Protein AF-A0A0S6X083-F1 (afdb_monomer_lite)

Sequence (91 aa):
MQMRDVCDHPSVVARHVSSAGCQFVVECGELARGQKLAFALDGVGMIKARVRWSVADRVGVAFDRVLDPGAEKILTRYGRAARRFELEIVA

Structure (mmCIF, N/CA/C/O backbone):
data_AF-A0A0S6X083-F1
#
_entry.id   AF-A0A0S6X083-F1
#
loop_
_atom_site.group_PDB
_atom_site.id
_atom_site.type_symbol
_atom_site.label_atom_id
_atom_site.label_alt_id
_atom_site.label_comp_id
_atom_site.label_asym_id
_atom_site.label_entity_id
_atom_site.label_seq_id
_atom_site.pdbx_PDB_ins_code
_atom_site.Cartn_x
_atom_site.Cartn_y
_atom_site.Cartn_z
_atom_site.occupancy
_atom_site.B_iso_or_equiv
_atom_site.auth_seq_id
_atom_site.auth_comp_id
_atom_site.auth_asym_id
_atom_site.auth_atom_id
_atom_site.pdbx_PDB_model_num
ATOM 1 N N . MET A 1 1 ? -22.370 23.618 14.759 1.00 36.62 1 MET A N 1
ATOM 2 C CA . MET A 1 1 ? -22.530 22.524 13.776 1.00 36.62 1 MET A CA 1
ATOM 3 C C . MET A 1 1 ? -21.276 22.502 12.927 1.00 36.62 1 MET A C 1
ATOM 5 O O . MET A 1 1 ? -21.065 23.426 12.158 1.00 36.62 1 MET A O 1
ATOM 9 N N . GLN A 1 2 ? -20.385 21.546 13.176 1.00 40.44 2 GLN A N 1
ATOM 10 C CA . GLN A 1 2 ? -19.089 21.475 12.509 1.00 40.44 2 GLN A CA 1
ATOM 11 C C . GLN A 1 2 ? -19.282 20.851 11.128 1.00 40.44 2 GLN A C 1
ATOM 13 O O . GLN A 1 2 ? -19.783 19.732 11.011 1.00 40.44 2 GLN A O 1
ATOM 18 N N . MET A 1 3 ? -18.946 21.630 10.103 1.00 33.81 3 MET A N 1
ATOM 19 C CA . MET A 1 3 ? -18.855 21.209 8.713 1.00 33.81 3 MET A CA 1
ATOM 20 C C . MET A 1 3 ? -17.862 20.045 8.670 1.00 33.81 3 MET A C 1
ATOM 22 O O . MET A 1 3 ? -16.676 20.235 8.925 1.00 33.81 3 MET A O 1
ATOM 26 N N . ARG A 1 4 ? -18.361 18.817 8.496 1.00 48.28 4 ARG A N 1
ATOM 27 C CA . ARG A 1 4 ? -17.493 17.666 8.247 1.00 48.28 4 ARG A CA 1
ATOM 28 C C . ARG A 1 4 ? -16.914 17.914 6.864 1.00 48.28 4 ARG A C 1
ATOM 30 O O . ARG A 1 4 ? -17.687 17.996 5.914 1.00 48.28 4 ARG A O 1
ATOM 37 N N . ASP A 1 5 ? -15.604 18.097 6.771 1.00 46.56 5 ASP A N 1
ATOM 38 C CA . ASP A 1 5 ? -14.880 17.975 5.510 1.00 46.56 5 ASP A CA 1
ATOM 39 C C . ASP A 1 5 ? -15.235 16.594 4.941 1.00 46.56 5 ASP A C 1
ATOM 41 O O . ASP A 1 5 ? -14.777 15.561 5.435 1.00 46.56 5 ASP A O 1
ATOM 45 N N . VAL A 1 6 ? -16.182 16.550 4.002 1.00 52.69 6 VAL A N 1
ATOM 46 C CA . VAL A 1 6 ? -16.551 15.311 3.323 1.00 52.69 6 VAL A CA 1
ATOM 47 C C . VAL A 1 6 ? -15.465 15.096 2.287 1.00 52.69 6 VAL A C 1
ATOM 49 O O . VAL A 1 6 ? -15.548 15.599 1.170 1.00 52.69 6 VAL A O 1
ATOM 52 N N . CYS A 1 7 ? -14.403 14.398 2.677 1.00 55.06 7 CYS A N 1
ATOM 53 C CA . CYS A 1 7 ? -13.454 13.901 1.699 1.00 55.06 7 CYS A CA 1
ATOM 54 C C . CYS A 1 7 ? -14.184 12.904 0.808 1.00 55.06 7 CYS A C 1
ATOM 56 O O . CYS A 1 7 ? -14.625 11.854 1.268 1.00 55.06 7 CYS A O 1
ATOM 58 N N . ASP A 1 8 ? -14.301 13.261 -0.465 1.00 58.66 8 ASP A N 1
ATOM 59 C CA . ASP A 1 8 ? -14.943 12.448 -1.497 1.00 58.66 8 ASP A CA 1
ATOM 60 C C . ASP A 1 8 ? -14.278 11.057 -1.602 1.00 58.66 8 ASP A C 1
ATOM 62 O O . ASP A 1 8 ? -14.927 10.065 -1.915 1.00 58.66 8 ASP A O 1
ATOM 66 N N . HIS A 1 9 ? -12.982 10.975 -1.261 1.00 62.91 9 HIS A N 1
ATOM 67 C CA . HIS A 1 9 ? -12.181 9.753 -1.200 1.00 62.91 9 HIS A CA 1
ATOM 68 C C . HIS A 1 9 ? -11.158 9.836 -0.052 1.00 62.91 9 HIS A C 1
ATOM 70 O O . HIS A 1 9 ? -10.675 10.936 0.241 1.00 62.91 9 HIS A O 1
ATOM 76 N N . PRO A 1 10 ? -10.775 8.714 0.591 1.00 67.12 10 PRO A N 1
ATOM 77 C CA . PRO A 1 10 ? -9.746 8.748 1.621 1.00 67.12 10 PRO A CA 1
ATOM 78 C C . PRO A 1 10 ? -8.404 9.206 1.036 1.00 67.12 10 PRO A C 1
ATOM 80 O O . PRO A 1 10 ? -8.003 8.751 -0.032 1.00 67.12 10 PRO A O 1
ATOM 83 N N . SER A 1 11 ? -7.696 10.097 1.732 1.00 73.38 11 SER A N 1
ATOM 84 C CA . SER A 1 11 ? -6.311 10.464 1.393 1.00 73.38 11 SER A CA 1
ATOM 85 C C . SER A 1 11 ? -5.370 9.670 2.280 1.00 73.38 11 SER A C 1
ATOM 87 O O . SER A 1 11 ? -5.585 9.608 3.493 1.00 73.38 11 SER A O 1
ATOM 89 N N . VAL A 1 12 ? -4.329 9.066 1.703 1.00 79.06 12 VAL A N 1
ATOM 90 C CA . VAL A 1 12 ? -3.344 8.324 2.493 1.00 79.06 12 VAL A CA 1
ATOM 91 C C . VAL A 1 12 ? -1.908 8.580 2.065 1.00 79.06 12 VAL A C 1
ATOM 93 O O . VAL A 1 12 ? -1.616 8.874 0.903 1.00 79.06 12 VAL A O 1
ATOM 96 N N . VAL A 1 13 ? -0.994 8.339 3.005 1.00 82.69 13 VAL A N 1
ATOM 97 C CA . VAL A 1 13 ? 0.448 8.312 2.755 1.00 82.69 13 VAL A CA 1
ATOM 98 C C . VAL A 1 13 ? 1.024 6.925 3.033 1.00 82.69 13 VAL A C 1
ATOM 100 O O . VAL A 1 13 ? 0.897 6.406 4.143 1.00 82.69 13 VAL A O 1
ATOM 103 N N . ALA A 1 14 ? 1.703 6.341 2.044 1.00 86.56 14 ALA A N 1
ATOM 104 C CA . ALA A 1 14 ? 2.399 5.061 2.174 1.00 86.56 14 ALA A CA 1
ATOM 105 C C . ALA A 1 14 ? 3.661 5.185 3.042 1.00 86.56 14 ALA A C 1
ATOM 107 O O . ALA A 1 14 ? 4.478 6.093 2.874 1.00 86.56 14 ALA A O 1
ATOM 108 N N . ARG A 1 15 ? 3.829 4.244 3.969 1.00 86.88 15 ARG A N 1
ATOM 109 C CA . ARG A 1 15 ? 4.953 4.078 4.896 1.00 86.88 15 ARG A CA 1
ATOM 110 C C . ARG A 1 15 ? 5.277 2.592 5.023 1.00 86.88 15 ARG A C 1
ATOM 112 O O . ARG A 1 15 ? 4.415 1.755 4.775 1.00 86.88 15 ARG A O 1
ATOM 119 N N . HIS A 1 16 ? 6.506 2.278 5.436 1.00 90.19 16 HIS A N 1
ATOM 120 C CA . HIS A 1 16 ? 6.959 0.897 5.669 1.00 90.19 16 HIS A CA 1
ATOM 121 C C . HIS A 1 16 ? 6.560 -0.043 4.516 1.00 90.19 16 HIS A C 1
ATOM 123 O O . HIS A 1 16 ? 5.835 -1.018 4.705 1.00 90.19 16 HIS A O 1
ATOM 129 N N . VAL A 1 17 ? 6.950 0.339 3.299 1.00 89.38 17 VAL A N 1
ATOM 130 C CA . VAL A 1 17 ? 6.589 -0.365 2.067 1.00 89.38 17 VAL A CA 1
ATOM 131 C C . VAL A 1 17 ? 7.488 -1.589 1.901 1.00 89.38 17 VAL A C 1
ATOM 133 O O . VAL A 1 17 ? 8.682 -1.528 2.177 1.00 89.38 17 VAL A O 1
ATOM 136 N N . SER A 1 18 ? 6.889 -2.687 1.458 1.00 91.19 18 SER A N 1
ATOM 137 C CA . SER A 1 18 ? 7.550 -3.928 1.061 1.00 91.19 18 SER A CA 1
ATOM 138 C C . SER A 1 18 ? 6.880 -4.473 -0.198 1.00 91.19 18 SER A C 1
ATOM 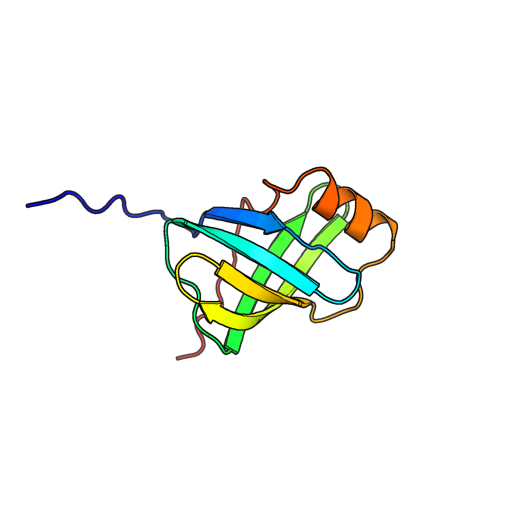140 O O . SER A 1 18 ? 5.813 -3.998 -0.591 1.00 91.19 18 SER A O 1
ATOM 142 N N . SER A 1 19 ? 7.432 -5.532 -0.779 1.00 91.00 19 SER A N 1
ATOM 143 C CA . SER A 1 19 ? 6.822 -6.214 -1.923 1.00 91.00 19 SER A CA 1
ATOM 144 C C . SER A 1 19 ? 5.445 -6.833 -1.625 1.00 91.00 19 SER A C 1
ATOM 146 O O . SER A 1 19 ? 4.643 -7.006 -2.538 1.00 91.00 19 SER A O 1
ATOM 148 N N . ALA A 1 20 ? 5.124 -7.146 -0.363 1.00 93.06 20 ALA A N 1
ATOM 149 C CA . ALA A 1 20 ? 3.874 -7.816 0.022 1.00 93.06 20 ALA A CA 1
ATOM 150 C C . ALA A 1 20 ? 2.797 -6.873 0.586 1.00 93.06 20 ALA A C 1
ATOM 152 O O . ALA A 1 20 ? 1.626 -7.249 0.691 1.00 93.06 20 ALA A O 1
ATOM 153 N N . GLY A 1 21 ? 3.168 -5.657 0.981 1.00 92.62 21 GLY A N 1
ATOM 154 C CA . GLY A 1 21 ? 2.244 -4.729 1.619 1.00 92.62 21 GLY A CA 1
ATOM 155 C C . GLY A 1 21 ? 2.906 -3.443 2.086 1.00 92.62 21 GLY A C 1
ATOM 156 O O . GLY A 1 21 ? 4.123 -3.266 1.983 1.00 92.62 21 GLY A O 1
ATOM 157 N N . CYS A 1 22 ? 2.094 -2.552 2.639 1.00 92.12 22 CYS A N 1
ATOM 158 C CA . CYS A 1 22 ? 2.562 -1.315 3.246 1.00 92.12 22 CYS A CA 1
ATOM 159 C C . CYS A 1 22 ? 1.649 -0.871 4.388 1.00 92.12 22 CYS A C 1
ATOM 161 O O . CYS A 1 22 ? 0.541 -1.375 4.577 1.00 92.12 22 CYS A O 1
ATOM 163 N N . GLN A 1 23 ? 2.117 0.113 5.143 1.00 92.19 23 GLN A N 1
ATOM 164 C CA . GLN A 1 23 ? 1.286 0.884 6.049 1.00 92.19 23 GLN A CA 1
ATOM 165 C C . GLN A 1 23 ? 0.810 2.148 5.336 1.00 92.19 23 GLN A C 1
ATOM 167 O O . GLN A 1 23 ? 1.605 2.877 4.752 1.00 92.19 23 GLN A O 1
ATOM 172 N N . PHE A 1 24 ? -0.471 2.455 5.442 1.00 90.12 24 PHE A N 1
ATOM 173 C CA . PHE A 1 24 ? -1.028 3.751 5.100 1.00 90.12 24 PHE A CA 1
ATOM 174 C C . PHE A 1 24 ? -1.271 4.571 6.363 1.00 90.12 24 PHE A C 1
ATOM 176 O O . PHE A 1 24 ? -1.698 4.038 7.385 1.00 90.12 24 PHE A O 1
ATOM 183 N N . VAL A 1 25 ? -0.971 5.864 6.291 1.00 87.88 25 VAL A N 1
ATOM 184 C CA . VAL A 1 25 ? -1.459 6.872 7.238 1.00 87.88 25 VAL A CA 1
ATOM 185 C C . VAL A 1 25 ? -2.636 7.566 6.571 1.00 87.88 25 VAL A C 1
ATOM 187 O O . VAL A 1 25 ? -2.447 8.135 5.499 1.00 87.88 25 VAL A O 1
ATOM 190 N N . VAL A 1 26 ? -3.824 7.469 7.158 1.00 85.06 26 VAL A N 1
ATOM 191 C CA . VAL A 1 26 ? -5.069 8.031 6.632 1.00 85.06 26 VAL A CA 1
ATOM 192 C C . VAL A 1 26 ? -5.180 9.478 7.096 1.00 85.06 26 VAL A C 1
ATOM 194 O O . VAL A 1 26 ? -5.289 9.751 8.286 1.00 85.06 26 VAL A O 1
ATOM 197 N N . GLU A 1 27 ? -5.124 10.410 6.152 1.00 80.56 27 GLU A N 1
ATOM 198 C CA . GLU A 1 27 ? -5.259 11.845 6.421 1.00 80.56 27 GLU A CA 1
ATOM 199 C C . GLU A 1 27 ? -6.733 12.267 6.484 1.00 80.56 27 GLU A C 1
ATOM 201 O O . GLU A 1 27 ? -7.071 13.243 7.147 1.00 80.56 27 GLU A O 1
ATOM 206 N N . CYS A 1 28 ? -7.614 11.536 5.793 1.00 70.88 28 CYS A N 1
ATOM 207 C CA . CYS A 1 28 ? -9.051 11.778 5.795 1.00 70.88 28 CYS A CA 1
ATOM 208 C C . CYS A 1 28 ? -9.829 10.507 5.431 1.00 70.88 28 CYS A C 1
ATOM 210 O O . CYS A 1 28 ? -9.372 9.737 4.585 1.00 70.88 28 CYS A O 1
ATOM 212 N N . GLY A 1 29 ? -11.007 10.315 6.029 1.00 76.56 29 GLY A N 1
ATOM 213 C CA . GLY A 1 29 ? -11.823 9.106 5.883 1.00 76.56 29 GLY A CA 1
ATOM 214 C C . GLY A 1 29 ? -11.431 7.986 6.853 1.00 76.56 29 GLY A C 1
ATOM 215 O O . GLY A 1 29 ? -10.571 8.161 7.712 1.00 76.56 29 GLY A O 1
ATOM 216 N N . GLU A 1 30 ? -12.071 6.826 6.715 1.00 77.31 30 GLU A N 1
ATOM 217 C CA . GLU A 1 30 ? -11.795 5.638 7.529 1.00 77.31 30 GLU A CA 1
ATOM 218 C C . GLU A 1 30 ? -11.656 4.402 6.640 1.00 77.31 30 GLU A C 1
ATOM 220 O O . GLU A 1 30 ? -12.401 4.230 5.675 1.00 77.31 30 GLU A O 1
ATOM 225 N N . LEU A 1 31 ? -10.709 3.525 6.990 1.00 83.12 31 LEU A N 1
ATOM 226 C CA . LEU A 1 31 ? -10.536 2.223 6.353 1.00 83.12 31 LEU A CA 1
ATOM 227 C C . LEU A 1 31 ? -10.701 1.114 7.397 1.00 83.12 31 LEU A C 1
ATOM 229 O O . LEU A 1 31 ? -9.986 1.057 8.403 1.00 83.12 31 LEU A O 1
ATOM 233 N N . ALA A 1 32 ? -11.639 0.212 7.137 1.00 85.44 32 ALA A N 1
ATOM 234 C CA . ALA A 1 32 ? -11.977 -0.909 7.996 1.00 85.44 32 ALA A CA 1
ATOM 235 C C . ALA A 1 32 ? -11.242 -2.188 7.581 1.00 85.44 32 ALA A C 1
ATOM 237 O O . ALA A 1 32 ? -10.952 -2.439 6.409 1.00 85.44 32 ALA A O 1
ATOM 238 N N . ARG A 1 33 ? -10.968 -3.051 8.564 1.00 89.81 33 ARG A N 1
ATOM 239 C CA . ARG A 1 33 ? -10.358 -4.365 8.329 1.00 89.81 33 ARG A CA 1
ATOM 240 C C . ARG A 1 33 ? -11.193 -5.190 7.350 1.00 89.81 33 ARG A C 1
ATOM 242 O O . ARG A 1 33 ? -12.404 -5.287 7.488 1.00 89.81 33 ARG A O 1
ATOM 249 N N . GLY A 1 34 ? -10.522 -5.834 6.397 1.00 89.12 34 GLY A N 1
ATOM 250 C CA . GLY A 1 34 ? -11.158 -6.658 5.370 1.00 89.12 34 GLY A CA 1
ATOM 251 C C . GLY A 1 34 ? -11.570 -5.891 4.115 1.00 89.12 34 GLY A C 1
ATOM 252 O O . GLY A 1 34 ? -11.749 -6.534 3.080 1.00 89.12 34 GLY A O 1
ATOM 253 N N . GLN A 1 35 ? -11.633 -4.555 4.159 1.00 86.25 35 GLN A N 1
ATOM 254 C CA . GLN A 1 35 ? -11.926 -3.753 2.974 1.00 86.25 35 GLN A CA 1
ATOM 255 C C . GLN A 1 35 ? -10.886 -3.975 1.880 1.00 86.25 35 GLN A C 1
ATOM 257 O O . GLN A 1 35 ? -9.680 -4.083 2.142 1.00 86.25 35 GLN A O 1
ATOM 262 N N . LYS A 1 36 ? -11.380 -4.041 0.644 1.00 87.56 36 LYS A N 1
ATOM 263 C CA . LYS A 1 36 ? -10.558 -4.058 -0.559 1.00 87.56 36 LYS A CA 1
ATOM 264 C C . LYS A 1 36 ? -10.296 -2.628 -1.001 1.00 87.56 36 LYS A C 1
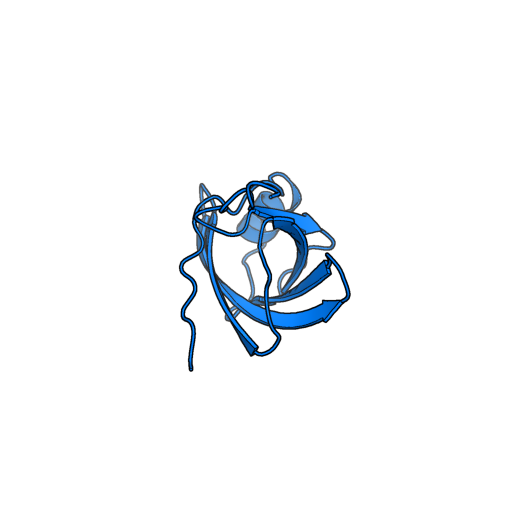ATOM 266 O O . LYS A 1 36 ? -11.178 -1.776 -0.953 1.00 87.56 36 LYS A O 1
ATOM 271 N N . LEU A 1 37 ? -9.072 -2.397 -1.439 1.00 83.56 37 LEU A N 1
ATOM 272 C CA . LEU A 1 37 ? -8.583 -1.121 -1.919 1.00 83.56 37 LEU A CA 1
ATOM 273 C C . LEU A 1 37 ? -8.015 -1.344 -3.310 1.00 83.56 37 LEU A C 1
ATOM 275 O O . LEU A 1 37 ? -7.241 -2.280 -3.513 1.00 83.56 37 LEU A O 1
ATOM 279 N N . ALA A 1 38 ? -8.349 -0.471 -4.245 1.00 84.88 38 ALA A N 1
ATOM 280 C CA . ALA A 1 38 ? -7.629 -0.360 -5.500 1.00 84.88 38 ALA A CA 1
ATOM 281 C C . ALA A 1 38 ? -7.148 1.080 -5.659 1.00 84.88 38 ALA A C 1
ATOM 283 O O . ALA A 1 38 ? -7.926 2.012 -5.460 1.00 84.88 38 ALA A O 1
ATOM 284 N N . PHE A 1 39 ? -5.866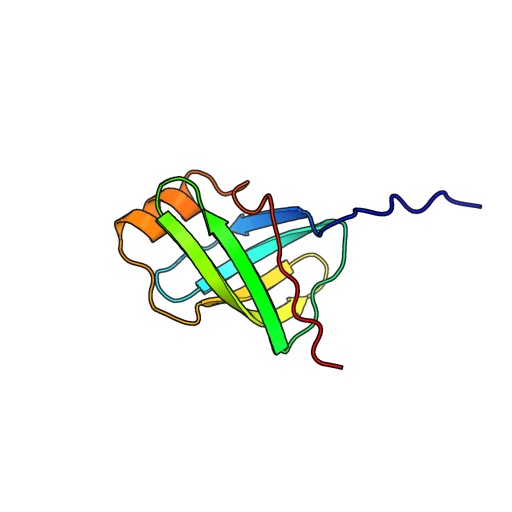 1.259 -5.968 1.00 80.75 39 PHE A N 1
ATOM 285 C CA . PHE A 1 39 ? -5.282 2.575 -6.201 1.00 80.75 39 PHE A CA 1
ATOM 286 C C . PHE A 1 39 ? -4.355 2.564 -7.411 1.00 80.75 39 PHE A C 1
ATOM 288 O O . PHE A 1 39 ? -3.593 1.621 -7.628 1.00 80.75 39 PHE A O 1
ATOM 295 N N . ALA A 1 40 ? -4.423 3.627 -8.208 1.00 81.00 40 ALA A N 1
ATOM 296 C CA . ALA A 1 40 ? -3.531 3.815 -9.342 1.00 81.00 40 ALA A CA 1
ATOM 297 C C . ALA A 1 40 ? -2.187 4.381 -8.869 1.00 81.00 40 ALA A C 1
ATOM 299 O O . ALA A 1 40 ? -2.152 5.364 -8.129 1.00 81.00 40 ALA A O 1
ATOM 300 N N . LEU A 1 41 ? -1.093 3.769 -9.318 1.00 77.75 41 LEU A N 1
ATOM 301 C CA . LEU A 1 41 ? 0.266 4.252 -9.120 1.00 77.75 41 LEU A CA 1
ATOM 302 C C . LEU A 1 41 ? 0.863 4.633 -10.476 1.00 77.75 41 LEU A C 1
ATOM 304 O O . LEU A 1 41 ? 0.987 3.788 -11.367 1.00 77.75 41 LEU A O 1
ATOM 308 N N . ASP A 1 42 ? 1.230 5.904 -10.635 1.00 73.88 42 ASP A N 1
ATOM 309 C CA . ASP A 1 42 ? 1.797 6.415 -11.884 1.00 73.88 42 ASP A CA 1
ATOM 310 C C . ASP A 1 42 ? 3.049 5.623 -12.290 1.00 73.88 42 ASP A C 1
ATOM 312 O O . ASP A 1 42 ? 3.951 5.381 -11.486 1.00 73.88 42 ASP A O 1
ATOM 316 N N . GLY A 1 43 ? 3.096 5.196 -13.554 1.00 76.81 43 GLY A N 1
ATOM 317 C CA . GLY A 1 43 ? 4.181 4.365 -14.088 1.00 76.81 43 GLY A CA 1
ATOM 318 C C . GLY A 1 43 ? 4.114 2.878 -13.714 1.00 76.81 43 GLY A C 1
ATOM 319 O O . GLY A 1 43 ? 4.979 2.122 -14.147 1.00 76.81 43 GLY A O 1
ATOM 320 N N . VAL A 1 44 ? 3.102 2.446 -12.953 1.00 81.62 44 VAL A N 1
ATOM 321 C CA . VAL A 1 44 ? 2.880 1.033 -12.583 1.00 81.62 44 VAL A CA 1
ATOM 322 C C . VAL A 1 44 ? 1.499 0.549 -13.021 1.00 81.62 44 VAL A C 1
ATOM 324 O O . VAL A 1 44 ? 1.375 -0.530 -13.592 1.00 81.62 44 VAL A O 1
ATOM 327 N N . GLY A 1 45 ? 0.459 1.349 -12.786 1.00 82.06 45 GLY A N 1
ATOM 328 C CA . GLY A 1 45 ? -0.935 0.978 -13.026 1.00 82.06 45 GLY A CA 1
ATOM 329 C C . GLY A 1 45 ? -1.707 0.727 -11.731 1.00 82.06 45 GLY A C 1
ATOM 330 O O . GLY A 1 45 ? -1.355 1.237 -10.668 1.00 82.06 45 GLY A O 1
ATOM 331 N N . MET A 1 46 ? -2.807 -0.019 -11.828 1.00 86.31 46 MET A N 1
ATOM 332 C CA . MET A 1 46 ? -3.708 -0.267 -10.700 1.00 86.31 46 MET A CA 1
ATOM 333 C C . MET A 1 46 ? -3.144 -1.337 -9.758 1.00 86.31 46 MET A C 1
ATOM 335 O O . MET A 1 46 ? -2.898 -2.470 -10.173 1.00 86.31 46 MET A O 1
ATOM 339 N N . ILE A 1 47 ? -3.018 -1.007 -8.475 1.00 87.19 47 ILE A N 1
ATOM 340 C CA . ILE A 1 47 ? -2.625 -1.928 -7.407 1.00 87.19 47 ILE A CA 1
ATOM 341 C C . ILE A 1 47 ? -3.857 -2.259 -6.573 1.00 87.19 47 ILE A C 1
ATOM 343 O O . ILE A 1 47 ? -4.539 -1.361 -6.083 1.00 87.19 47 ILE A O 1
ATOM 347 N N . LYS A 1 48 ? -4.125 -3.555 -6.392 1.00 90.50 48 LYS A N 1
ATOM 348 C CA . LYS A 1 48 ? -5.186 -4.059 -5.511 1.00 90.50 48 LYS A CA 1
ATOM 349 C C . LYS A 1 48 ? -4.600 -4.518 -4.182 1.00 90.50 48 LYS A C 1
ATOM 351 O O . LYS A 1 48 ? -3.546 -5.155 -4.152 1.00 90.50 48 LYS A O 1
ATOM 356 N N . ALA A 1 49 ? -5.281 -4.199 -3.092 1.00 90.44 49 ALA A N 1
ATOM 357 C CA . ALA A 1 49 ? -4.851 -4.493 -1.737 1.00 90.44 49 ALA A CA 1
ATOM 358 C C . ALA A 1 49 ? -6.039 -4.769 -0.812 1.00 90.44 49 ALA A C 1
ATOM 360 O O . ALA A 1 49 ? -7.186 -4.432 -1.107 1.00 90.44 49 ALA A O 1
ATOM 361 N N . ARG A 1 50 ? -5.754 -5.336 0.359 1.00 92.88 50 ARG A N 1
ATOM 362 C CA . ARG A 1 50 ? -6.726 -5.569 1.424 1.00 92.88 50 ARG A CA 1
ATOM 363 C C . ARG A 1 50 ? -6.225 -5.045 2.754 1.00 92.88 50 ARG A C 1
ATOM 365 O O . ARG A 1 50 ? -5.093 -5.329 3.152 1.00 92.88 50 ARG A O 1
ATOM 372 N N . VAL A 1 51 ? -7.101 -4.368 3.487 1.00 92.44 51 VAL A N 1
ATOM 373 C CA . VAL A 1 51 ? -6.823 -3.934 4.857 1.00 92.44 51 VAL A CA 1
ATOM 374 C C . VAL A 1 51 ? -6.720 -5.150 5.776 1.00 92.44 51 VAL A C 1
ATOM 376 O O . VAL A 1 51 ? -7.675 -5.911 5.950 1.00 92.44 51 VAL A O 1
ATOM 379 N N . ARG A 1 52 ? -5.555 -5.336 6.395 1.00 95.44 52 ARG A N 1
ATOM 380 C CA . ARG A 1 52 ? -5.289 -6.401 7.372 1.00 95.44 52 ARG A CA 1
ATOM 381 C C . ARG A 1 52 ? -5.576 -5.959 8.797 1.00 95.44 52 ARG A C 1
ATOM 383 O O . ARG A 1 52 ? -6.103 -6.753 9.575 1.00 95.44 52 ARG A O 1
ATOM 390 N N . TRP A 1 53 ? -5.251 -4.715 9.114 1.00 93.94 53 TRP A N 1
ATOM 391 C CA . TRP A 1 53 ? -5.479 -4.102 10.415 1.00 93.94 53 TRP A CA 1
ATOM 392 C C . TRP A 1 53 ? -5.649 -2.592 10.258 1.00 93.94 53 TRP A C 1
ATOM 394 O O . TRP A 1 53 ? -5.156 -2.003 9.297 1.00 93.94 53 TRP A O 1
ATOM 404 N N . SER A 1 54 ? -6.347 -1.989 11.212 1.00 91.00 54 SER A N 1
ATOM 405 C CA . SER A 1 54 ? -6.543 -0.547 11.321 1.00 91.00 54 SER A CA 1
ATOM 406 C C . SER A 1 54 ? -6.435 -0.175 12.797 1.00 91.00 54 SER A C 1
ATOM 408 O O . SER A 1 54 ? -7.039 -0.843 13.639 1.00 91.00 54 SER A O 1
ATOM 410 N N . VAL A 1 55 ? -5.596 0.808 13.114 1.00 91.62 55 VAL A N 1
ATOM 411 C CA . VAL A 1 55 ? -5.354 1.317 14.468 1.00 91.62 55 VAL A CA 1
ATOM 412 C C . VAL A 1 55 ? -5.175 2.829 14.371 1.00 91.62 55 VAL A C 1
ATOM 414 O O . VAL A 1 55 ? -4.184 3.294 13.808 1.00 91.62 55 VAL A O 1
ATOM 417 N N . ALA A 1 56 ? -6.114 3.585 14.947 1.00 89.19 56 ALA A N 1
ATOM 418 C CA . ALA A 1 56 ? -6.169 5.044 14.836 1.00 89.19 56 ALA A CA 1
ATOM 419 C C . ALA A 1 56 ? -6.115 5.504 13.362 1.00 89.19 56 ALA A C 1
ATOM 421 O O . ALA A 1 56 ? -6.944 5.085 12.562 1.00 89.19 56 ALA A O 1
ATOM 422 N N . ASP A 1 57 ? -5.133 6.326 12.998 1.00 88.44 57 ASP A N 1
ATOM 423 C CA . ASP A 1 57 ? -4.904 6.841 11.646 1.00 88.44 57 ASP A CA 1
ATOM 424 C C . ASP A 1 57 ? -4.051 5.903 10.775 1.00 88.44 57 ASP A C 1
ATOM 426 O O . ASP A 1 57 ? -3.671 6.257 9.660 1.00 88.44 57 ASP A O 1
ATOM 430 N N . ARG A 1 58 ? -3.700 4.708 11.265 1.00 91.06 58 ARG A N 1
ATOM 431 C CA . ARG A 1 58 ? -2.778 3.790 10.586 1.00 91.06 58 ARG A CA 1
ATOM 432 C C . ARG A 1 58 ? -3.475 2.529 10.144 1.00 91.06 58 ARG A C 1
ATOM 434 O O . ARG A 1 58 ? -4.169 1.867 10.910 1.00 91.06 58 ARG A O 1
ATOM 441 N N . VAL A 1 59 ? -3.189 2.145 8.912 1.00 92.25 59 VAL A N 1
ATOM 442 C CA . VAL A 1 59 ? -3.829 1.015 8.255 1.00 92.25 59 VAL A CA 1
ATOM 443 C C . VAL A 1 59 ? -2.756 0.147 7.629 1.00 92.25 59 VAL A C 1
ATOM 445 O O . VAL A 1 59 ? -1.999 0.599 6.777 1.00 92.25 59 VAL A O 1
ATOM 448 N N . GLY A 1 60 ? -2.680 -1.113 8.037 1.00 93.81 60 GLY A N 1
ATOM 449 C CA . GLY A 1 60 ? -1.825 -2.091 7.378 1.00 93.81 60 GLY A CA 1
ATOM 450 C C . GLY A 1 60 ? -2.561 -2.741 6.229 1.00 93.81 60 GLY A C 1
ATOM 451 O O . GLY A 1 60 ? -3.634 -3.317 6.430 1.00 93.81 60 GLY A O 1
ATOM 452 N N . VAL A 1 61 ? -1.969 -2.706 5.042 1.00 92.81 61 VAL A N 1
ATOM 453 C CA . VAL A 1 61 ? -2.528 -3.333 3.846 1.00 92.81 61 VAL A CA 1
ATOM 454 C C . VAL A 1 61 ? -1.599 -4.413 3.316 1.00 92.81 61 VAL A C 1
ATOM 456 O O . VAL A 1 61 ? -0.377 -4.280 3.350 1.00 92.81 61 VAL A O 1
ATOM 459 N N . ALA A 1 62 ? -2.194 -5.491 2.818 1.00 95.31 62 ALA A N 1
ATOM 460 C CA . ALA A 1 62 ? -1.501 -6.507 2.039 1.00 95.31 62 ALA A CA 1
ATOM 461 C C . ALA A 1 62 ? -1.921 -6.369 0.578 1.00 95.31 62 ALA A C 1
ATOM 463 O O . ALA A 1 62 ? -3.113 -6.225 0.306 1.00 95.31 62 ALA A O 1
ATOM 464 N N . PHE A 1 63 ? -0.970 -6.411 -0.347 1.00 93.19 63 PHE A N 1
ATOM 465 C CA . PHE A 1 63 ? -1.276 -6.398 -1.774 1.00 93.19 63 PHE A CA 1
ATOM 466 C C . PHE A 1 63 ? -1.854 -7.751 -2.202 1.00 93.19 63 PHE A C 1
ATOM 468 O O . PHE A 1 63 ? -1.462 -8.797 -1.684 1.00 93.19 63 PHE A O 1
ATOM 475 N N . ASP A 1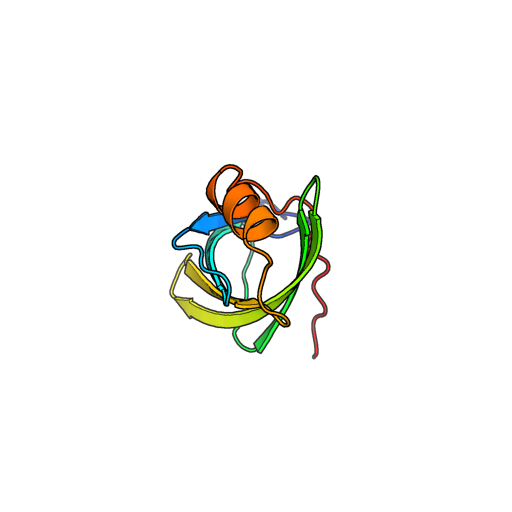 64 ? -2.783 -7.741 -3.158 1.00 91.94 64 ASP A N 1
ATOM 476 C CA . ASP A 1 64 ? -3.354 -8.974 -3.720 1.00 91.94 64 ASP A CA 1
ATOM 477 C C . ASP A 1 64 ? -2.309 -9.762 -4.531 1.00 91.94 64 ASP A C 1
ATOM 479 O O . ASP A 1 64 ? -2.458 -10.964 -4.754 1.00 91.94 64 ASP A O 1
ATOM 483 N N . ARG A 1 65 ? -1.249 -9.081 -4.984 1.00 90.44 65 ARG A N 1
ATOM 484 C CA . ARG A 1 65 ? -0.086 -9.654 -5.668 1.00 90.44 65 ARG A CA 1
ATOM 485 C C . ARG A 1 65 ? 1.189 -9.016 -5.137 1.00 90.44 65 ARG A C 1
ATOM 487 O O . ARG A 1 65 ? 1.173 -7.852 -4.748 1.00 90.44 6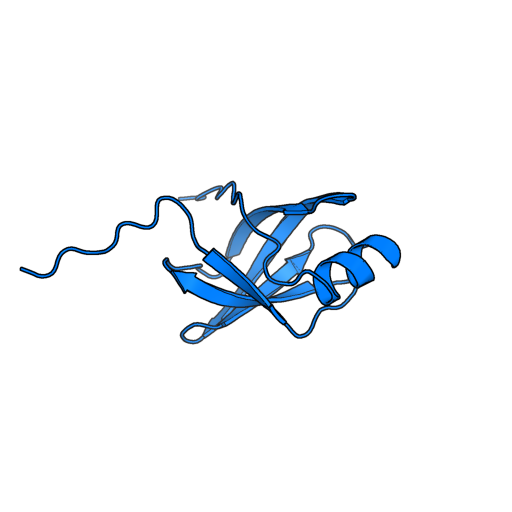5 ARG A O 1
ATOM 494 N N . VAL A 1 66 ? 2.282 -9.774 -5.160 1.00 90.62 66 VAL A N 1
ATOM 495 C CA . VAL A 1 66 ? 3.613 -9.245 -4.841 1.00 90.62 66 VAL A CA 1
ATOM 496 C C . VAL A 1 66 ? 3.952 -8.148 -5.847 1.00 90.62 66 VAL A C 1
ATOM 498 O O . VAL A 1 66 ? 3.810 -8.361 -7.051 1.00 90.62 66 VAL A O 1
ATOM 501 N N . LEU A 1 67 ? 4.358 -6.978 -5.356 1.00 87.75 67 LEU A N 1
ATOM 502 C CA . LEU A 1 67 ? 4.813 -5.886 -6.204 1.00 87.75 67 LEU A CA 1
ATOM 503 C C . LEU A 1 67 ? 6.180 -6.211 -6.793 1.00 87.75 67 LEU A C 1
ATOM 505 O O . LEU A 1 67 ? 7.085 -6.659 -6.087 1.00 87.75 67 LEU A O 1
ATOM 509 N N . ASP A 1 68 ? 6.345 -5.908 -8.075 1.00 89.50 68 ASP A N 1
ATOM 510 C CA . ASP A 1 68 ? 7.652 -5.936 -8.712 1.00 89.50 68 ASP A CA 1
ATOM 511 C C . ASP A 1 68 ? 8.574 -4.872 -8.079 1.00 89.50 68 ASP A C 1
ATOM 513 O O . ASP A 1 68 ? 8.098 -3.806 -7.665 1.00 89.50 68 ASP A O 1
ATOM 517 N N . PRO A 1 69 ? 9.906 -5.076 -8.062 1.00 88.06 69 PRO A N 1
ATOM 518 C CA . PRO A 1 69 ? 10.844 -4.158 -7.403 1.00 88.06 69 PRO A CA 1
ATOM 519 C C . PRO A 1 69 ? 10.751 -2.699 -7.882 1.00 88.06 69 PRO A C 1
ATOM 521 O O . PRO A 1 69 ? 10.994 -1.760 -7.121 1.00 88.06 69 PRO A O 1
ATOM 524 N N . GLY A 1 70 ? 10.381 -2.487 -9.150 1.00 87.12 70 GLY A N 1
ATOM 525 C CA . GLY A 1 70 ? 10.138 -1.152 -9.701 1.00 87.12 70 GLY A CA 1
ATOM 526 C C . GLY A 1 70 ? 8.938 -0.462 -9.050 1.00 87.12 70 GLY A C 1
ATOM 527 O O . GLY A 1 70 ? 9.043 0.694 -8.639 1.00 87.12 70 GLY A O 1
ATOM 528 N N . ALA A 1 71 ? 7.828 -1.183 -8.892 1.00 85.06 71 ALA A N 1
ATOM 529 C CA . ALA A 1 71 ? 6.619 -0.669 -8.261 1.00 85.06 71 ALA A CA 1
ATOM 530 C C . ALA A 1 71 ? 6.833 -0.373 -6.773 1.00 85.06 71 ALA A C 1
ATOM 532 O O . ALA A 1 71 ? 6.436 0.689 -6.294 1.00 85.06 71 ALA A O 1
ATOM 533 N N . GLU A 1 72 ? 7.537 -1.259 -6.063 1.00 86.50 72 GLU A N 1
ATOM 534 C CA . GLU A 1 72 ? 7.923 -1.050 -4.664 1.00 86.50 72 GLU A CA 1
ATOM 535 C C . GLU A 1 72 ? 8.738 0.241 -4.491 1.00 86.50 72 GLU A C 1
ATOM 537 O O . GLU A 1 72 ? 8.442 1.071 -3.623 1.00 86.50 72 GLU A O 1
ATOM 542 N N . LYS A 1 73 ? 9.730 0.465 -5.362 1.00 86.44 73 LYS A N 1
ATOM 543 C CA . LYS A 1 73 ? 10.575 1.666 -5.332 1.00 86.44 73 LYS A CA 1
ATOM 544 C C . LYS A 1 73 ? 9.779 2.941 -5.611 1.00 86.44 73 LYS A C 1
ATOM 546 O O . LYS A 1 73 ? 10.009 3.956 -4.952 1.00 86.44 73 LYS A O 1
ATOM 551 N N . ILE A 1 74 ? 8.847 2.902 -6.563 1.00 83.31 74 ILE A N 1
ATOM 552 C CA . ILE A 1 74 ? 7.975 4.041 -6.882 1.00 83.31 74 ILE A CA 1
ATOM 553 C C . ILE A 1 74 ? 7.055 4.338 -5.695 1.00 83.31 74 ILE A C 1
ATOM 555 O O . ILE A 1 74 ? 7.016 5.477 -5.236 1.00 83.31 74 ILE A O 1
ATOM 559 N N . LEU A 1 75 ? 6.391 3.332 -5.125 1.00 82.75 75 LEU A N 1
ATOM 560 C CA . LEU A 1 75 ? 5.495 3.520 -3.980 1.00 82.75 75 LEU A CA 1
ATOM 561 C C . LEU A 1 75 ? 6.235 4.054 -2.744 1.00 82.75 75 LEU A C 1
ATOM 563 O O . LEU A 1 75 ? 5.726 4.923 -2.037 1.00 82.75 75 LEU A O 1
ATOM 567 N N . THR A 1 76 ? 7.468 3.594 -2.526 1.00 83.06 76 THR A N 1
ATOM 568 C CA . THR A 1 76 ? 8.348 4.089 -1.457 1.00 83.06 76 THR A CA 1
ATOM 569 C C . THR A 1 76 ? 8.735 5.553 -1.671 1.00 83.06 76 THR A C 1
ATOM 571 O O . THR A 1 76 ? 8.737 6.343 -0.727 1.00 83.06 76 THR A O 1
ATOM 574 N N . ARG A 1 77 ? 9.063 5.939 -2.912 1.00 77.81 77 ARG A N 1
ATOM 575 C CA . ARG A 1 77 ? 9.542 7.288 -3.254 1.00 77.81 77 ARG A CA 1
ATOM 576 C C . ARG A 1 77 ? 8.420 8.322 -3.331 1.00 77.81 77 ARG A C 1
ATOM 578 O O . ARG A 1 77 ? 8.626 9.469 -2.948 1.00 77.81 77 ARG A O 1
ATOM 585 N N . TYR A 1 78 ? 7.252 7.926 -3.824 1.00 67.38 78 TYR A N 1
ATOM 586 C CA . TYR A 1 78 ? 6.136 8.819 -4.140 1.00 67.38 78 TYR A CA 1
ATOM 587 C C . TYR A 1 78 ? 4.958 8.651 -3.185 1.00 67.38 78 TYR A C 1
ATOM 589 O O . TYR A 1 78 ? 3.828 8.873 -3.593 1.00 67.38 78 TYR A O 1
ATOM 597 N N . GLY A 1 79 ? 5.210 8.305 -1.916 1.00 58.34 79 GLY A N 1
ATOM 598 C CA . GLY A 1 79 ? 4.218 7.892 -0.910 1.00 58.34 79 GLY A CA 1
ATOM 599 C C . GLY A 1 79 ? 2.935 8.730 -0.746 1.00 58.34 79 GLY A C 1
ATOM 600 O O . GLY A 1 79 ? 2.030 8.257 -0.077 1.00 58.34 79 GLY A O 1
ATOM 601 N N . ARG A 1 80 ? 2.786 9.899 -1.387 1.00 56.44 80 ARG A N 1
ATOM 602 C CA . ARG A 1 80 ? 1.497 10.573 -1.670 1.00 56.44 80 ARG A CA 1
ATOM 603 C C . ARG A 1 80 ? 0.765 9.976 -2.896 1.00 56.44 80 ARG A C 1
ATOM 605 O O . ARG A 1 80 ? 0.218 10.713 -3.715 1.00 56.44 80 ARG A O 1
ATOM 612 N N . ALA A 1 81 ? 0.832 8.660 -3.079 1.00 49.94 81 ALA A N 1
ATOM 613 C CA . ALA A 1 81 ? 0.574 8.047 -4.381 1.00 49.94 81 ALA A CA 1
ATOM 614 C C . ALA A 1 81 ? -0.903 7.730 -4.659 1.00 49.94 81 ALA A C 1
ATOM 616 O O . ALA A 1 81 ? -1.296 7.600 -5.812 1.00 49.94 81 ALA A O 1
ATOM 617 N N . ALA A 1 82 ? -1.744 7.607 -3.633 1.00 52.06 82 ALA A N 1
ATOM 618 C CA . ALA A 1 82 ? -3.109 7.137 -3.829 1.00 52.06 82 ALA A CA 1
ATOM 619 C C . ALA A 1 82 ? -4.070 8.319 -4.012 1.00 52.06 82 ALA A C 1
ATOM 621 O O . ALA A 1 82 ? -4.639 8.837 -3.057 1.00 52.06 82 ALA A O 1
ATOM 622 N N . ARG A 1 83 ? -4.222 8.774 -5.259 1.00 50.22 83 ARG A N 1
ATOM 623 C CA . ARG A 1 83 ? -5.166 9.851 -5.620 1.00 50.22 83 ARG A CA 1
ATOM 624 C C . ARG A 1 83 ? -6.547 9.354 -6.037 1.00 50.22 83 ARG A C 1
ATOM 626 O O . ARG A 1 83 ? -7.442 10.163 -6.251 1.00 50.22 83 ARG A O 1
ATOM 633 N N . ARG A 1 84 ? -6.728 8.041 -6.178 1.00 50.69 84 ARG A N 1
ATOM 634 C CA . ARG A 1 84 ? -7.996 7.449 -6.604 1.00 50.69 84 ARG A CA 1
ATOM 635 C C . ARG A 1 84 ? -8.162 6.094 -5.941 1.00 50.69 84 ARG A C 1
ATOM 637 O O . ARG A 1 84 ? -7.508 5.140 -6.347 1.00 50.69 84 ARG A O 1
ATOM 644 N N . PHE A 1 85 ? -8.986 6.048 -4.902 1.00 56.56 85 PHE A N 1
ATOM 645 C CA . PHE A 1 85 ? -9.417 4.802 -4.287 1.00 56.56 85 PHE A CA 1
ATOM 646 C C . PHE A 1 85 ? -10.713 4.361 -4.947 1.00 56.56 85 PHE A C 1
ATOM 648 O O . PHE A 1 85 ? -11.722 5.045 -4.818 1.00 56.56 85 PHE A O 1
ATOM 655 N N . GLU A 1 86 ? -10.710 3.212 -5.613 1.00 52.44 86 GLU A N 1
ATOM 656 C CA . GLU A 1 86 ? -11.959 2.474 -5.793 1.00 52.44 86 GLU A CA 1
ATOM 657 C C . GLU A 1 86 ? -12.149 1.621 -4.537 1.00 52.44 86 GLU A C 1
ATOM 659 O O . GLU A 1 86 ? -11.441 0.635 -4.307 1.00 52.44 86 GLU A O 1
ATOM 664 N N . LEU A 1 87 ? -13.045 2.083 -3.663 1.00 48.47 87 LEU A N 1
ATOM 665 C CA . LEU A 1 87 ? -13.485 1.352 -2.482 1.00 48.47 87 LEU A CA 1
ATOM 666 C C . LEU A 1 87 ? -14.620 0.418 -2.896 1.00 48.47 87 LEU A C 1
ATOM 668 O O . LEU A 1 87 ? -15.755 0.851 -3.083 1.00 48.47 87 LEU A O 1
ATOM 672 N N . GLU A 1 88 ? -14.335 -0.877 -3.000 1.00 40.50 88 GLU A N 1
ATOM 673 C CA . GLU A 1 88 ? -15.403 -1.876 -2.990 1.00 40.50 88 GLU A CA 1
ATOM 674 C C . GLU A 1 88 ? -15.852 -2.071 -1.535 1.00 40.50 88 GLU A C 1
ATOM 676 O O . GLU A 1 88 ? -15.251 -2.840 -0.776 1.00 40.50 88 GLU A O 1
ATOM 681 N N . ILE A 1 89 ? -16.900 -1.347 -1.129 1.00 31.06 89 ILE A N 1
ATOM 682 C CA . ILE A 1 89 ? -17.600 -1.609 0.132 1.00 31.06 89 ILE A CA 1
ATOM 683 C C . ILE A 1 89 ? -18.378 -2.912 -0.060 1.00 31.06 89 ILE A C 1
ATOM 685 O O . ILE A 1 89 ? -19.434 -2.934 -0.687 1.00 31.06 89 ILE A O 1
ATOM 689 N N . VAL A 1 90 ? -17.835 -4.013 0.452 1.00 31.31 90 VAL A N 1
ATOM 690 C CA . VAL A 1 90 ? -18.599 -5.254 0.593 1.00 31.31 90 VAL A CA 1
ATOM 691 C C . VAL A 1 90 ? -19.399 -5.114 1.888 1.00 31.31 90 VAL A C 1
ATOM 693 O O . VAL A 1 90 ? -18.804 -5.115 2.966 1.00 31.31 90 VAL A O 1
ATOM 696 N N . ALA A 1 91 ? -20.705 -4.874 1.743 1.00 30.61 91 ALA A N 1
ATOM 697 C CA . ALA A 1 91 ? -21.680 -4.819 2.833 1.00 30.61 91 ALA A CA 1
ATOM 698 C C . ALA A 1 91 ? -21.870 -6.188 3.502 1.00 30.61 91 ALA A C 1
ATOM 700 O 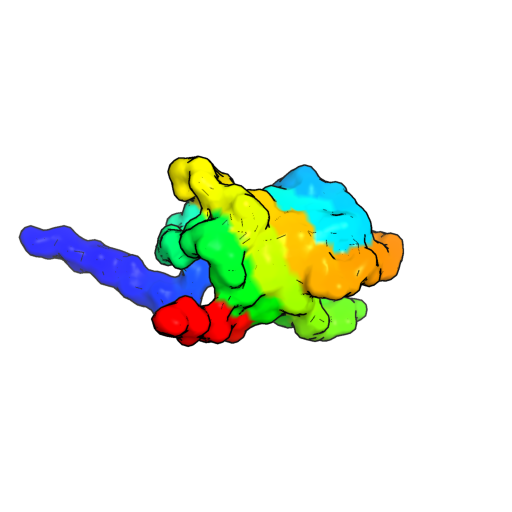O . ALA A 1 91 ? -21.729 -7.214 2.795 1.00 30.61 91 ALA A O 1
#

Secondary structure (DSSP, 8-state):
-------SS-EEEEES--SSEEEEEEEES---TT-EEEEEETTTEEEEEEEEEEETTEEEEEESSPPPHHHHHHHHHT-S--S-EEEE---

Radius of gyration: 12.84 Å; chains: 1; bounding box: 33×32×29 Å

pLDDT: mean 76.8, std 18.14, range [30.61, 95.44]

Foldseek 3Di:
DDDPPPPVDWFWFWDPFDQFWTKIQTPDDDDDAQWWKWFQFPPQGIWIWGFHDDDDRITIITTPGGDDPVSSVSCHVVRSGGPDIPTPPPD